Protein AF-A0A2R6MCL2-F1 (afdb_monomer_lite)

Foldseek 3Di:
DDDQFDADKFKWKAWKAFLQVLDTLGIKIWIWGAHNQRWIWTWTDHQQDIDTACPVHTFHFPDDDCWTKTKDWDQPPVQDDPNWIKIWIWTGNPQKIWIWIWTPDQAETIIIIIIGTPPPDDDNVNRSVVSNVVSPDDNPDYNAYPPNDRRDPPRDDPPPPPDPDD

Radius of gyration: 16.59 Å; chains: 1; bounding box: 39×58×38 Å

Secondary structure (DSSP, 8-state):
-PPPP--EEEEEEEEEEETTTTEEEEEEEEEEEE-TT--EEEEEEETTEEEEESSSS-B-EEEESSSEEEEEEE-STTT-BTTBPEEEEEEE-SSEEEEEEE-SSTTBPPEEEEEEBTTS---HHHHHHHHHHH----TT--SB-SSSS---GGGS----------

Structure (mmCIF, N/CA/C/O backbone):
data_AF-A0A2R6MCL2-F1
#
_entry.id   AF-A0A2R6MCL2-F1
#
loop_
_atom_site.group_PDB
_atom_site.id
_atom_site.type_symbol
_atom_site.label_atom_id
_atom_site.label_alt_id
_atom_site.label_comp_id
_atom_site.label_asym_id
_atom_site.label_entity_id
_atom_site.label_seq_id
_atom_site.pdbx_PDB_ins_code
_atom_site.Cartn_x
_atom_site.Cartn_y
_atom_site.Cartn_z
_atom_site.occupancy
_atom_site.B_iso_or_equiv
_atom_site.auth_seq_id
_atom_site.auth_comp_id
_atom_site.auth_asym_id
_atom_site.auth_atom_id
_atom_site.pdbx_PDB_model_num
ATOM 1 N N . MET A 1 1 ? 23.088 8.134 -5.166 1.00 45.44 1 MET A N 1
ATOM 2 C CA . MET A 1 1 ? 22.623 8.341 -6.553 1.00 45.44 1 MET A CA 1
ATOM 3 C C . MET A 1 1 ? 21.267 9.011 -6.439 1.00 45.44 1 MET A C 1
ATOM 5 O O . MET A 1 1 ? 20.413 8.405 -5.809 1.00 45.44 1 MET A O 1
ATOM 9 N N . SER A 1 2 ? 21.087 10.241 -6.928 1.00 44.59 2 SER A N 1
ATOM 10 C CA . SER A 1 2 ? 19.755 10.863 -6.948 1.00 44.59 2 SER A CA 1
ATOM 11 C C . SER A 1 2 ? 18.868 10.098 -7.918 1.00 44.59 2 SER A C 1
ATOM 13 O O . SER A 1 2 ? 19.253 9.867 -9.066 1.00 44.59 2 SER A O 1
ATOM 15 N N . ARG A 1 3 ? 17.708 9.668 -7.434 1.00 53.22 3 ARG A N 1
ATOM 16 C CA . ARG A 1 3 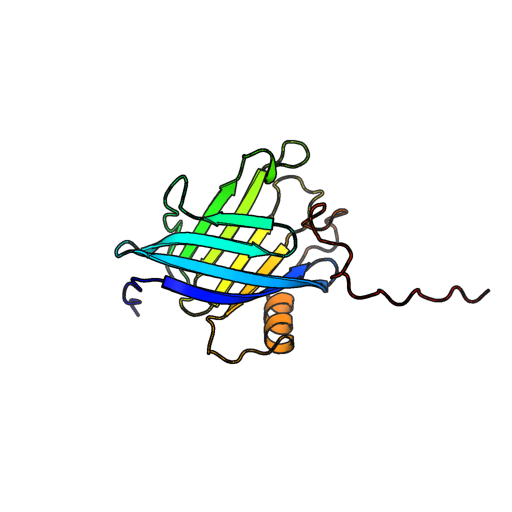? 16.634 9.144 -8.269 1.00 53.22 3 ARG A CA 1
ATOM 17 C C . ARG A 1 3 ? 16.025 10.342 -9.008 1.00 53.22 3 ARG A C 1
ATOM 1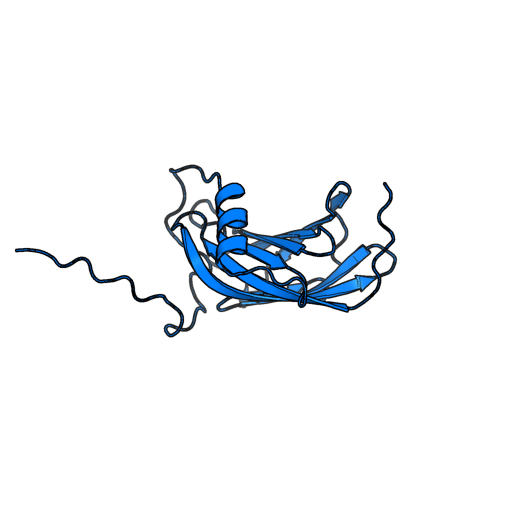9 O O . ARG A 1 3 ? 15.832 11.387 -8.403 1.00 53.22 3 ARG A O 1
ATOM 26 N N . ALA A 1 4 ? 15.826 10.233 -10.319 1.00 55.84 4 ALA A N 1
ATOM 27 C CA . ALA A 1 4 ? 15.070 11.246 -11.052 1.00 55.84 4 ALA A CA 1
ATOM 28 C C . ALA A 1 4 ? 13.599 11.154 -10.620 1.00 55.84 4 ALA A C 1
ATOM 30 O O . ALA A 1 4 ? 13.099 10.026 -10.524 1.00 55.84 4 ALA A O 1
ATOM 31 N N . ALA A 1 5 ? 12.953 12.298 -10.371 1.00 56.97 5 ALA A N 1
ATOM 32 C CA . ALA A 1 5 ? 11.516 12.382 -10.110 1.00 56.97 5 ALA A CA 1
ATOM 33 C C . ALA A 1 5 ? 10.770 11.585 -11.191 1.00 56.97 5 ALA A C 1
ATOM 35 O O . ALA A 1 5 ? 11.061 11.711 -12.389 1.00 56.97 5 ALA A O 1
ATOM 36 N N . ARG A 1 6 ? 9.904 10.660 -10.770 1.00 66.69 6 ARG A N 1
ATOM 37 C CA . ARG A 1 6 ? 9.161 9.789 -11.692 1.00 66.69 6 ARG A CA 1
ATOM 38 C C . ARG A 1 6 ? 7.743 10.305 -11.804 1.00 66.69 6 ARG A C 1
ATOM 40 O O . ARG A 1 6 ? 6.838 9.717 -11.236 1.00 66.69 6 ARG A O 1
ATOM 47 N N . GLU A 1 7 ? 7.572 11.356 -12.586 1.00 79.06 7 GLU A N 1
ATOM 48 C CA . GLU A 1 7 ? 6.242 11.851 -12.918 1.00 79.06 7 GLU A CA 1
ATOM 49 C C . GLU A 1 7 ? 5.447 10.815 -13.732 1.00 79.06 7 GLU A C 1
ATOM 51 O O . GLU A 1 7 ? 5.955 10.211 -14.689 1.00 79.06 7 GLU A O 1
ATOM 56 N N . GLY A 1 8 ? 4.175 10.637 -13.371 1.00 87.69 8 GLY A N 1
ATOM 57 C CA . GLY A 1 8 ? 3.177 9.925 -14.169 1.00 87.69 8 GLY A CA 1
ATOM 58 C C . GLY A 1 8 ? 2.549 8.698 -13.507 1.00 87.69 8 GLY A C 1
ATOM 59 O O . GLY A 1 8 ? 2.821 8.336 -12.365 1.00 87.69 8 GLY A O 1
ATOM 60 N N . THR A 1 9 ? 1.662 8.037 -14.256 1.00 91.31 9 THR A N 1
ATOM 61 C CA . THR A 1 9 ? 0.865 6.910 -13.755 1.00 91.31 9 THR A CA 1
ATOM 62 C C . THR A 1 9 ? 1.560 5.563 -13.964 1.00 91.31 9 THR A C 1
ATOM 64 O O . THR A 1 9 ? 1.845 5.157 -15.094 1.00 91.31 9 THR A O 1
ATOM 67 N N . THR A 1 10 ? 1.741 4.801 -12.885 1.00 91.56 10 THR A N 1
ATOM 68 C CA . THR A 1 10 ? 2.271 3.433 -12.901 1.00 91.56 10 THR A CA 1
ATOM 69 C C . THR A 1 10 ? 1.244 2.437 -12.365 1.00 91.56 10 THR A C 1
ATOM 71 O O . THR A 1 10 ? 0.627 2.632 -11.319 1.00 91.56 10 THR A O 1
ATOM 74 N N . LYS A 1 11 ? 1.072 1.317 -13.079 1.00 93.44 11 LYS A N 1
ATOM 75 C CA . LYS A 1 11 ? 0.200 0.212 -12.657 1.00 93.44 11 LYS A CA 1
ATOM 76 C C . LYS A 1 11 ? 1.029 -0.928 -12.082 1.00 93.44 11 LYS A C 1
ATOM 78 O O . LYS A 1 11 ? 1.966 -1.410 -12.722 1.00 93.44 11 LYS A O 1
ATOM 83 N N . PHE A 1 12 ? 0.616 -1.424 -10.927 1.00 93.25 12 PHE A N 1
ATOM 84 C CA . PHE A 1 12 ? 1.261 -2.505 -10.195 1.00 93.25 12 PHE A CA 1
ATOM 85 C C . PHE A 1 12 ? 0.303 -3.679 -10.000 1.00 93.25 12 PHE A C 1
ATOM 87 O O . PHE A 1 12 ? -0.919 -3.513 -9.966 1.00 93.25 12 PHE A O 1
ATOM 94 N N . SER A 1 13 ? 0.855 -4.885 -9.896 1.00 91.81 13 SER A N 1
ATOM 95 C CA . SER A 1 13 ? 0.079 -6.105 -9.665 1.00 91.81 13 SER A CA 1
ATOM 96 C C . SER A 1 13 ? 0.925 -7.118 -8.919 1.00 91.81 13 SER A C 1
ATOM 98 O O . SER A 1 13 ? 2.032 -7.424 -9.351 1.00 91.81 13 SER A O 1
ATOM 100 N N . GLY A 1 14 ? 0.390 -7.670 -7.841 1.00 89.44 14 GLY A N 1
ATOM 101 C CA . GLY A 1 14 ? 1.094 -8.628 -7.007 1.00 89.44 14 GLY A CA 1
ATOM 102 C C . GLY A 1 14 ? 0.153 -9.379 -6.080 1.00 89.44 14 GLY A C 1
ATOM 103 O O . GLY A 1 14 ? -0.986 -9.673 -6.449 1.00 89.44 14 GLY A O 1
ATOM 104 N N . LEU A 1 15 ? 0.637 -9.714 -4.888 1.00 85.00 15 LEU A N 1
ATOM 105 C CA . LEU A 1 15 ? -0.085 -10.550 -3.934 1.00 85.00 15 LEU A CA 1
ATOM 106 C C . LEU A 1 15 ? -0.167 -9.874 -2.572 1.00 85.00 15 LEU A C 1
ATOM 108 O O . LEU A 1 15 ? 0.800 -9.271 -2.108 1.00 85.00 15 LEU A O 1
ATOM 112 N N . ALA A 1 16 ? -1.324 -10.031 -1.935 1.00 84.81 16 ALA A N 1
ATOM 113 C CA . ALA A 1 16 ? -1.500 -9.776 -0.518 1.00 84.81 16 ALA A CA 1
ATOM 114 C C . ALA A 1 16 ? -1.151 -11.047 0.266 1.00 84.81 16 ALA A C 1
ATOM 116 O O . ALA A 1 16 ? -1.529 -12.163 -0.120 1.00 84.81 16 ALA A O 1
ATOM 117 N N . TYR A 1 17 ? -0.422 -10.878 1.359 1.00 79.00 17 TYR A N 1
ATOM 118 C CA . TYR A 1 17 ? 0.117 -11.962 2.158 1.00 79.00 17 TYR A CA 1
ATOM 119 C C . TYR A 1 17 ? 0.038 -11.626 3.633 1.00 79.00 17 TYR A C 1
ATOM 121 O O . TYR A 1 17 ? 0.465 -10.561 4.078 1.00 79.00 17 TYR A O 1
ATOM 129 N N . ASP A 1 18 ? -0.511 -12.567 4.381 1.00 75.50 18 ASP A N 1
ATOM 130 C CA . ASP A 1 18 ? -0.552 -12.509 5.825 1.00 75.50 18 ASP A CA 1
ATOM 131 C C . ASP A 1 18 ? 0.741 -13.144 6.368 1.00 75.50 18 ASP A C 1
ATOM 133 O O . ASP A 1 18 ? 0.917 -14.363 6.254 1.00 75.50 18 ASP A O 1
ATOM 137 N N . PRO A 1 19 ? 1.665 -12.343 6.931 1.00 68.19 19 PRO A N 1
ATOM 138 C CA . PRO A 1 19 ? 2.934 -12.836 7.444 1.00 68.19 19 PRO A CA 1
ATOM 139 C C . PRO A 1 19 ? 2.784 -13.707 8.691 1.00 68.19 19 PRO A C 1
ATOM 141 O O . PRO A 1 19 ? 3.730 -14.408 9.029 1.00 68.19 19 PRO A O 1
ATOM 144 N N . TYR A 1 20 ? 1.631 -13.682 9.366 1.00 68.88 20 TYR A N 1
ATOM 145 C CA . TYR A 1 20 ? 1.385 -14.498 10.549 1.00 68.88 20 TYR A CA 1
ATOM 146 C C . TYR A 1 20 ? 0.920 -15.905 10.174 1.00 68.88 20 TYR A C 1
ATOM 148 O O . TYR A 1 20 ? 1.483 -16.897 10.629 1.00 68.88 20 TYR A O 1
ATOM 156 N N . THR A 1 21 ? -0.097 -16.008 9.315 1.00 70.44 21 THR A N 1
ATOM 157 C CA . THR A 1 21 ? -0.578 -17.320 8.846 1.00 70.44 21 THR A CA 1
ATOM 158 C C . THR A 1 21 ? 0.279 -17.905 7.725 1.00 70.44 21 THR A C 1
ATOM 160 O O . THR A 1 21 ? 0.097 -19.061 7.348 1.00 70.44 21 THR A O 1
ATOM 163 N N . HIS A 1 22 ? 1.201 -17.113 7.175 1.00 70.06 22 HIS A N 1
ATOM 164 C CA . HIS A 1 22 ? 1.965 -17.416 5.970 1.00 70.06 22 HIS A CA 1
ATOM 165 C C . HIS A 1 22 ? 1.086 -17.749 4.752 1.00 70.06 22 HIS A C 1
ATOM 167 O O . HIS A 1 22 ? 1.513 -18.451 3.830 1.00 70.06 22 HIS A O 1
ATOM 173 N N . GLN A 1 23 ? -0.147 -17.232 4.724 1.00 73.62 23 GLN A N 1
ATOM 174 C CA . GLN A 1 23 ? -1.107 -17.475 3.653 1.00 73.62 23 GLN A CA 1
ATOM 175 C C . GLN A 1 23 ? -1.222 -16.269 2.724 1.00 73.62 23 GLN A C 1
ATOM 177 O O . GLN A 1 23 ? -1.282 -15.114 3.146 1.00 73.62 23 GLN A O 1
ATOM 182 N N . SER A 1 24 ? -1.305 -16.548 1.422 1.00 79.94 24 SER A N 1
ATOM 183 C CA . SER A 1 24 ? -1.708 -15.528 0.459 1.00 79.94 24 SER A CA 1
ATOM 184 C C . SER A 1 24 ? -3.205 -15.264 0.596 1.00 79.94 24 SER A C 1
ATOM 186 O O . SER A 1 24 ? -4.004 -16.197 0.568 1.00 79.94 24 SER A O 1
ATOM 188 N N . GLN A 1 25 ? -3.569 -13.989 0.711 1.00 79.56 25 GLN A N 1
ATOM 189 C CA . GLN A 1 25 ? -4.958 -13.532 0.797 1.00 79.56 25 GLN A CA 1
ATOM 190 C C . GLN A 1 25 ? -5.573 -13.269 -0.591 1.00 79.56 25 GLN A C 1
ATOM 192 O O . GLN A 1 25 ? -6.770 -13.010 -0.701 1.00 79.56 25 GLN A O 1
ATOM 197 N N . GLY A 1 26 ? -4.764 -13.325 -1.658 1.00 84.75 26 GLY A N 1
ATOM 198 C CA . GLY A 1 26 ? -5.192 -13.139 -3.045 1.00 84.75 26 GLY A CA 1
ATOM 199 C C . GLY A 1 26 ? -4.391 -12.080 -3.804 1.00 84.75 26 GLY A C 1
ATOM 200 O O . GLY A 1 26 ? -3.346 -11.606 -3.353 1.00 84.75 26 GLY A O 1
ATOM 201 N N . ILE A 1 27 ? -4.893 -11.723 -4.989 1.00 88.19 27 ILE A N 1
ATOM 202 C CA . ILE A 1 27 ? -4.280 -10.724 -5.871 1.00 88.19 27 ILE A CA 1
ATOM 203 C C . ILE A 1 27 ? -4.510 -9.323 -5.308 1.00 88.19 27 ILE A C 1
ATOM 205 O O . ILE A 1 27 ? -5.619 -8.975 -4.902 1.00 88.19 27 ILE A O 1
ATOM 209 N N . ALA A 1 28 ? -3.458 -8.515 -5.352 1.00 91.19 28 ALA A N 1
ATOM 210 C CA . ALA A 1 28 ? -3.504 -7.091 -5.080 1.00 91.19 28 ALA A CA 1
ATOM 211 C C . ALA A 1 28 ? -2.999 -6.305 -6.295 1.00 91.19 28 ALA A C 1
ATOM 213 O O . ALA A 1 28 ? -2.187 -6.790 -7.086 1.00 91.19 28 ALA A O 1
ATOM 214 N N . SER A 1 29 ? -3.472 -5.078 -6.453 1.00 94.38 29 SER A N 1
ATOM 215 C CA . SER A 1 29 ? -3.061 -4.183 -7.529 1.00 94.38 29 SER A CA 1
ATOM 216 C C . SER A 1 29 ? -3.085 -2.742 -7.063 1.00 94.38 29 SER A C 1
ATOM 218 O O . SER A 1 29 ? -3.901 -2.385 -6.220 1.00 94.38 29 SER A O 1
ATOM 220 N N . ALA A 1 30 ? -2.247 -1.906 -7.658 1.00 94.94 30 ALA A N 1
ATOM 221 C CA . ALA A 1 30 ? -2.302 -0.470 -7.441 1.00 94.94 30 ALA A CA 1
ATOM 222 C C . ALA A 1 30 ? -2.209 0.276 -8.770 1.00 94.94 30 ALA A C 1
ATOM 224 O O . ALA A 1 30 ? -1.551 -0.180 -9.707 1.00 94.94 30 ALA A O 1
ATOM 225 N N . GLU A 1 31 ? -2.872 1.418 -8.846 1.00 94.94 31 GLU A N 1
ATOM 226 C CA . GLU A 1 31 ? -2.670 2.421 -9.887 1.00 94.94 31 GLU A CA 1
ATOM 227 C C . GLU A 1 31 ? -2.266 3.698 -9.174 1.00 94.94 31 GLU A C 1
ATOM 229 O O . GLU A 1 31 ? -3.083 4.268 -8.454 1.00 94.94 31 GLU A O 1
ATOM 234 N N . ILE A 1 32 ? -0.988 4.050 -9.299 1.00 93.50 32 ILE A N 1
ATOM 235 C CA . ILE A 1 32 ? -0.355 5.144 -8.569 1.00 93.50 32 ILE A CA 1
ATOM 236 C C . ILE A 1 32 ? 0.067 6.217 -9.558 1.00 93.50 32 ILE A C 1
ATOM 238 O O . ILE A 1 32 ? 0.629 5.901 -10.605 1.00 93.50 32 ILE A O 1
ATOM 242 N N . GLU A 1 33 ? -0.195 7.461 -9.208 1.00 92.31 33 GLU A N 1
ATOM 243 C CA . GLU A 1 33 ? 0.309 8.657 -9.856 1.00 92.31 33 GLU A CA 1
ATOM 244 C C . GLU A 1 33 ? 1.273 9.352 -8.897 1.00 92.31 33 GLU A C 1
ATOM 246 O O . GLU A 1 33 ? 0.995 9.472 -7.700 1.00 92.31 33 GLU A O 1
ATOM 251 N N . THR A 1 34 ? 2.416 9.757 -9.436 1.00 90.88 34 THR A N 1
ATOM 252 C CA . THR A 1 34 ? 3.446 10.511 -8.724 1.00 90.88 34 THR A CA 1
ATOM 253 C C . THR A 1 34 ? 3.661 11.823 -9.468 1.00 90.88 34 THR A C 1
ATOM 255 O O . THR A 1 34 ? 3.749 11.805 -10.702 1.00 90.88 34 THR A O 1
ATOM 258 N N . ASP A 1 35 ? 3.674 12.940 -8.743 1.00 88.81 35 ASP A N 1
ATOM 259 C CA . ASP A 1 35 ? 3.917 14.274 -9.303 1.00 88.81 35 ASP A CA 1
ATOM 260 C C . ASP A 1 35 ? 5.414 14.647 -9.287 1.00 88.81 35 ASP A C 1
ATOM 262 O O . ASP A 1 35 ? 6.282 13.798 -9.062 1.00 88.81 35 ASP A O 1
ATOM 266 N N . ASP A 1 36 ? 5.727 15.902 -9.610 1.00 85.94 36 ASP A N 1
ATOM 267 C CA . ASP A 1 36 ? 7.088 16.448 -9.661 1.00 85.94 36 ASP A CA 1
ATOM 268 C C . ASP A 1 36 ? 7.711 16.678 -8.274 1.00 85.94 36 ASP A C 1
ATOM 270 O O . ASP A 1 36 ? 8.928 16.849 -8.162 1.00 85.94 36 ASP A O 1
ATOM 274 N N . GLU A 1 37 ? 6.895 16.620 -7.221 1.00 84.88 37 GLU A N 1
ATOM 275 C CA . GLU A 1 37 ? 7.280 16.735 -5.813 1.00 84.88 37 GLU A CA 1
ATOM 276 C C . GLU A 1 37 ? 7.348 15.362 -5.111 1.00 84.88 37 GLU A C 1
ATOM 278 O O . GLU A 1 37 ? 7.490 15.289 -3.892 1.00 84.88 37 GLU A O 1
ATOM 283 N N . ASP A 1 38 ? 7.268 14.264 -5.875 1.00 85.50 38 ASP A N 1
ATOM 284 C CA . ASP A 1 38 ? 7.196 12.885 -5.379 1.00 85.50 38 ASP A CA 1
ATOM 285 C C . ASP A 1 38 ? 5.983 12.615 -4.454 1.00 85.50 38 ASP A C 1
ATOM 287 O O . ASP A 1 38 ? 5.961 11.611 -3.727 1.00 85.50 38 ASP A O 1
ATOM 291 N N . ASN A 1 39 ? 4.926 13.437 -4.514 1.00 89.19 39 ASN A N 1
ATOM 292 C CA . ASN A 1 39 ? 3.679 13.158 -3.808 1.00 89.19 39 ASN A CA 1
ATOM 293 C C . ASN A 1 39 ? 2.960 11.981 -4.463 1.00 89.19 39 ASN A C 1
ATOM 295 O O . ASN A 1 39 ? 2.870 11.864 -5.689 1.00 89.19 39 ASN A O 1
ATOM 299 N N . LEU A 1 40 ? 2.394 11.107 -3.632 1.00 91.31 40 LEU A N 1
ATOM 300 C CA . LEU A 1 40 ? 1.739 9.890 -4.094 1.00 91.31 40 LEU A CA 1
ATOM 301 C C . LEU A 1 40 ? 0.214 10.017 -4.048 1.00 91.31 40 LEU A C 1
ATOM 303 O O . LEU A 1 40 ? -0.382 10.278 -2.999 1.00 91.31 40 LEU A O 1
ATOM 307 N N . SER A 1 41 ? -0.442 9.722 -5.171 1.00 93.81 41 SER A N 1
ATOM 308 C CA . SER A 1 41 ? -1.897 9.563 -5.243 1.00 93.81 41 SER A CA 1
ATOM 309 C C . SER A 1 41 ? -2.302 8.323 -6.039 1.00 93.81 41 SER A C 1
ATOM 311 O O . SER A 1 41 ? -1.498 7.724 -6.750 1.00 93.81 41 SER A O 1
ATOM 313 N N . GLY A 1 42 ? -3.545 7.865 -5.881 1.00 94.19 42 GLY A N 1
ATOM 314 C CA . GLY A 1 42 ? -4.069 6.748 -6.660 1.00 94.19 42 GLY A CA 1
ATOM 315 C C . GLY A 1 42 ? -4.993 5.817 -5.892 1.00 94.19 42 GLY A C 1
ATOM 316 O O . GLY A 1 42 ? -5.736 6.220 -4.996 1.00 94.19 42 GLY A O 1
ATOM 317 N N . ILE A 1 43 ? -5.000 4.545 -6.288 1.00 95.75 43 ILE A N 1
ATOM 318 C CA . ILE A 1 43 ? -5.887 3.524 -5.726 1.00 95.75 43 ILE A CA 1
ATOM 319 C C . ILE A 1 43 ? -5.096 2.246 -5.474 1.00 95.75 43 ILE A C 1
ATOM 321 O O . ILE A 1 43 ? -4.556 1.647 -6.404 1.00 95.75 43 ILE A O 1
ATOM 325 N N . LEU A 1 44 ? -5.119 1.783 -4.225 1.00 94.69 44 LEU A N 1
ATOM 326 C CA . LEU A 1 44 ? -4.679 0.452 -3.828 1.00 94.69 44 LEU A CA 1
ATOM 327 C C . LEU A 1 44 ? -5.892 -0.472 -3.715 1.00 94.69 44 LEU A C 1
ATOM 329 O O . LEU A 1 44 ? -6.829 -0.218 -2.962 1.00 94.69 44 LEU A O 1
ATOM 333 N N . GLN A 1 45 ? -5.869 -1.574 -4.449 1.00 94.38 45 GLN A N 1
ATOM 334 C CA . GLN A 1 45 ? -6.871 -2.623 -4.376 1.00 94.38 45 GLN A CA 1
ATOM 335 C C . GLN A 1 45 ? -6.239 -3.890 -3.813 1.00 94.38 45 GLN A C 1
ATOM 337 O O . GLN A 1 45 ? -5.304 -4.449 -4.382 1.00 94.38 45 GLN A O 1
ATOM 342 N N . ILE A 1 46 ? -6.788 -4.353 -2.701 1.00 90.12 46 ILE A N 1
ATOM 343 C CA . ILE A 1 46 ? -6.432 -5.616 -2.059 1.00 90.12 46 ILE A CA 1
ATOM 344 C C . ILE A 1 46 ? -7.704 -6.460 -1.916 1.00 90.12 46 ILE A C 1
ATOM 346 O O . ILE A 1 46 ? -8.810 -5.934 -2.083 1.00 90.12 46 ILE A O 1
ATOM 350 N N . PRO A 1 47 ? -7.597 -7.766 -1.630 1.00 83.75 47 PRO A N 1
ATOM 351 C CA . PRO A 1 47 ? -8.766 -8.613 -1.433 1.00 83.75 47 PRO A CA 1
ATOM 352 C C . PRO A 1 47 ? -9.735 -7.996 -0.418 1.00 83.75 47 PRO A C 1
ATOM 354 O O . PRO A 1 47 ? -9.396 -7.798 0.741 1.00 83.75 47 PRO A O 1
ATOM 357 N N . GLY A 1 48 ? -10.936 -7.648 -0.878 1.00 83.75 48 GLY A N 1
ATOM 358 C CA . GLY A 1 48 ? -11.995 -7.084 -0.046 1.00 83.75 48 GLY A CA 1
ATOM 359 C C . GLY A 1 48 ? -11.923 -5.593 0.281 1.00 83.75 48 GLY A C 1
ATOM 360 O O . GLY A 1 48 ? -12.846 -5.098 0.922 1.00 83.75 48 GLY A O 1
ATOM 361 N N . MET A 1 49 ? -10.900 -4.854 -0.168 1.00 88.19 49 MET A N 1
ATOM 362 C CA . MET A 1 49 ? -10.819 -3.404 0.057 1.00 88.19 49 MET A CA 1
ATOM 363 C C . MET A 1 49 ? -10.291 -2.645 -1.164 1.00 88.19 49 MET A C 1
ATOM 365 O O . MET A 1 49 ? -9.360 -3.072 -1.848 1.00 88.19 49 MET A O 1
ATOM 369 N N . LYS A 1 50 ? -10.875 -1.468 -1.402 1.00 92.38 50 LYS A N 1
ATOM 370 C CA . LYS A 1 50 ? -10.395 -0.471 -2.361 1.00 92.38 50 LYS A CA 1
ATOM 371 C C . LYS A 1 50 ? -10.062 0.800 -1.590 1.00 92.38 50 LYS A C 1
ATOM 373 O O . LYS A 1 50 ? -10.957 1.433 -1.038 1.00 92.38 50 LYS A O 1
ATOM 378 N N . ILE A 1 51 ? -8.784 1.140 -1.536 1.00 93.25 51 ILE A N 1
ATOM 379 C CA . ILE A 1 51 ? -8.227 2.182 -0.681 1.00 93.25 51 ILE A CA 1
ATOM 380 C C . ILE A 1 51 ? -7.770 3.342 -1.577 1.00 93.25 51 ILE A C 1
ATOM 382 O O . ILE A 1 51 ? -6.826 3.163 -2.350 1.00 93.25 51 ILE A O 1
ATOM 386 N N . PRO A 1 52 ? -8.425 4.514 -1.519 1.00 94.38 52 PRO A N 1
ATOM 387 C CA . PRO A 1 52 ? -7.931 5.707 -2.191 1.00 94.38 52 PRO A CA 1
ATOM 388 C C . PRO A 1 52 ? -6.696 6.244 -1.456 1.00 94.38 52 PRO A C 1
ATOM 390 O O . PRO A 1 52 ? -6.706 6.390 -0.234 1.00 94.38 52 PRO A O 1
ATOM 393 N N . LEU A 1 53 ? -5.637 6.550 -2.195 1.00 94.19 53 LEU A N 1
ATOM 394 C CA . LEU A 1 53 ? -4.388 7.130 -1.702 1.00 94.19 53 LEU A CA 1
ATOM 395 C C . LEU A 1 53 ? -4.265 8.549 -2.257 1.00 94.19 53 LEU A C 1
ATOM 397 O O . LEU A 1 53 ? -4.613 8.775 -3.414 1.00 94.19 53 LEU A O 1
ATOM 401 N N . GLY A 1 54 ? -3.827 9.510 -1.446 1.00 88.81 54 GLY A N 1
ATOM 402 C CA . GLY A 1 54 ? -3.580 10.879 -1.917 1.00 88.81 54 GLY A CA 1
ATOM 403 C C . GLY A 1 54 ? -4.808 11.685 -2.378 1.00 88.81 54 GLY A C 1
ATOM 404 O O . GLY A 1 54 ? -4.639 12.796 -2.856 1.00 88.81 54 GLY A O 1
ATOM 405 N N . GLN A 1 55 ? -6.034 11.138 -2.309 1.00 81.44 55 GLN A N 1
ATOM 406 C CA . GLN A 1 55 ? -7.241 11.812 -2.826 1.00 81.44 55 GLN A CA 1
ATOM 407 C C . GLN A 1 55 ? -7.822 12.855 -1.868 1.00 81.44 55 GLN A C 1
ATOM 409 O O . GLN A 1 55 ? -8.359 13.861 -2.321 1.00 81.44 55 GLN A O 1
ATOM 414 N N . ASP A 1 56 ? -7.758 12.586 -0.563 1.00 78.31 56 ASP A N 1
ATOM 415 C CA . ASP A 1 56 ? -8.278 13.491 0.469 1.00 78.31 56 ASP A CA 1
ATOM 416 C C . ASP A 1 56 ? -7.206 14.516 0.879 1.00 78.31 56 ASP A C 1
ATOM 418 O O . ASP A 1 56 ? -7.499 15.690 1.086 1.00 78.31 56 ASP A O 1
ATOM 422 N N . GLU A 1 57 ? -5.959 14.052 0.958 1.00 78.12 57 GLU A N 1
ATOM 423 C CA . GLU A 1 57 ? -4.754 14.812 1.278 1.00 78.12 57 GLU A CA 1
ATOM 424 C C . GLU A 1 57 ? -3.585 14.150 0.529 1.00 78.12 57 GLU A C 1
ATOM 426 O O . GLU A 1 57 ? -3.522 12.910 0.540 1.00 78.12 57 GLU A O 1
ATOM 431 N N . PRO A 1 58 ? -2.706 14.916 -0.149 1.00 76.94 58 PRO A N 1
ATOM 432 C CA . PRO A 1 58 ? -1.517 14.375 -0.804 1.00 76.94 58 PRO A CA 1
ATOM 433 C C . PRO A 1 58 ? -0.664 13.568 0.176 1.00 76.94 58 PRO A C 1
ATOM 435 O O . PRO A 1 58 ? -0.499 13.957 1.331 1.00 76.94 58 PRO A O 1
ATOM 438 N N . LEU A 1 59 ? -0.132 12.427 -0.268 1.00 91.44 59 LEU A N 1
ATOM 439 C CA . LEU A 1 59 ? 0.811 11.668 0.551 1.00 91.44 59 LEU A CA 1
ATOM 440 C C . LEU A 1 59 ? 2.212 12.208 0.326 1.00 91.44 59 LEU A C 1
ATOM 442 O O . LEU A 1 59 ? 2.843 11.888 -0.681 1.00 91.44 59 LEU A O 1
ATOM 446 N N . GLU A 1 60 ? 2.667 12.997 1.290 1.00 88.88 60 GLU A N 1
ATOM 447 C CA . GLU A 1 60 ? 4.031 13.503 1.342 1.00 88.88 60 GLU A CA 1
ATOM 448 C C . GLU A 1 60 ? 5.004 12.398 1.802 1.00 88.88 60 GLU A C 1
ATOM 450 O O . GLU A 1 60 ? 4.646 11.545 2.632 1.00 88.88 60 GLU A O 1
ATOM 455 N N . PRO A 1 61 ? 6.240 12.388 1.282 1.00 90.44 61 PRO A N 1
ATOM 456 C CA . PRO A 1 61 ? 7.264 11.450 1.714 1.00 90.44 61 PRO A CA 1
ATOM 457 C C . PRO A 1 61 ? 7.697 11.729 3.161 1.00 90.44 61 PRO A C 1
ATOM 459 O O . PRO A 1 61 ? 8.042 12.851 3.526 1.00 90.44 61 PRO A O 1
ATOM 462 N N . ILE A 1 62 ? 7.733 10.689 3.998 1.00 93.06 62 ILE A N 1
ATOM 463 C CA . ILE A 1 62 ? 8.226 10.782 5.387 1.00 93.06 62 ILE A CA 1
ATOM 464 C C . ILE A 1 62 ? 9.696 10.371 5.519 1.00 93.06 62 ILE A C 1
ATOM 466 O O . ILE A 1 62 ? 10.360 10.723 6.496 1.00 93.06 62 ILE A O 1
ATOM 470 N N . GLN A 1 63 ? 10.216 9.632 4.538 1.00 88.06 63 GLN A N 1
ATOM 471 C CA . GLN A 1 63 ? 11.618 9.241 4.464 1.00 88.06 63 GLN A CA 1
ATOM 472 C C . GLN A 1 63 ? 12.046 9.062 3.009 1.00 88.06 63 GLN A C 1
ATOM 474 O O . GLN A 1 63 ? 11.366 8.399 2.228 1.00 88.06 63 GLN A O 1
ATOM 479 N N . GLU A 1 64 ? 13.235 9.561 2.679 1.00 85.38 64 GLU A N 1
ATOM 480 C CA . GLU A 1 64 ? 13.862 9.378 1.373 1.00 85.38 64 GLU A CA 1
ATOM 481 C C . GLU A 1 64 ? 15.223 8.687 1.514 1.00 85.38 64 GLU A C 1
ATOM 483 O O . GLU A 1 64 ? 16.052 9.037 2.359 1.00 85.38 64 GLU A O 1
ATOM 488 N N . GLY A 1 65 ? 15.476 7.681 0.678 1.00 85.50 65 GLY A N 1
ATOM 489 C CA . GLY A 1 65 ? 16.737 6.945 0.675 1.00 85.50 65 GLY A CA 1
ATOM 490 C C . GLY A 1 65 ? 16.806 5.916 -0.446 1.00 85.50 65 GLY A C 1
ATOM 491 O O . GLY A 1 65 ? 16.717 6.246 -1.626 1.00 85.50 65 GLY A O 1
ATOM 492 N N . GLN A 1 66 ? 16.989 4.642 -0.088 1.00 85.06 66 GLN A N 1
ATOM 493 C CA . GLN A 1 66 ? 16.916 3.543 -1.062 1.00 85.06 66 GLN A CA 1
ATOM 494 C C . GLN A 1 66 ? 15.491 3.360 -1.627 1.00 85.06 66 GLN A C 1
ATOM 496 O O . GLN A 1 66 ? 15.325 2.859 -2.740 1.00 85.06 66 GLN A O 1
ATOM 501 N N . TYR A 1 67 ? 14.487 3.774 -0.861 1.00 87.06 67 TYR A N 1
ATOM 502 C CA . TYR A 1 67 ? 13.072 3.844 -1.206 1.00 87.06 67 TYR A CA 1
ATOM 503 C C . TYR A 1 67 ? 12.507 5.165 -0.677 1.00 87.06 67 TYR A C 1
ATOM 505 O O . TYR A 1 67 ? 13.159 5.830 0.135 1.00 87.06 67 TYR A O 1
ATOM 513 N N . VAL A 1 68 ? 11.320 5.528 -1.152 1.00 90.44 68 VAL A N 1
ATOM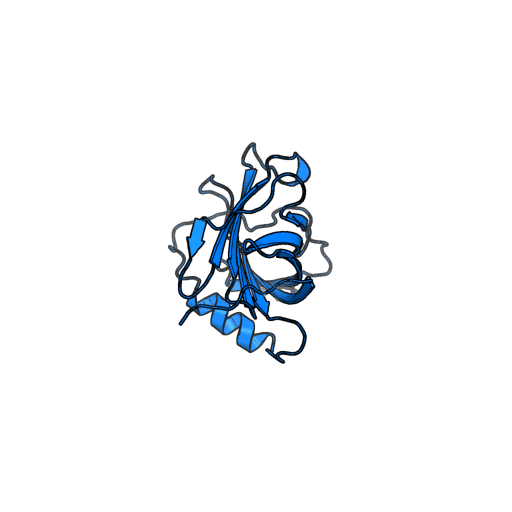 514 C CA . VAL A 1 68 ? 10.523 6.617 -0.581 1.00 90.44 68 VAL A CA 1
ATOM 515 C C . VAL A 1 68 ? 9.447 5.993 0.298 1.00 90.44 68 VAL A C 1
ATOM 517 O O . VAL A 1 68 ? 8.747 5.084 -0.152 1.00 90.44 68 VAL A O 1
ATOM 520 N N . GLU A 1 69 ? 9.369 6.410 1.556 1.00 94.00 69 GLU A N 1
ATOM 521 C CA . GLU A 1 69 ? 8.357 5.936 2.500 1.00 94.00 69 GLU A CA 1
ATOM 522 C C . GLU A 1 69 ? 7.224 6.954 2.614 1.00 94.00 69 GLU A C 1
ATOM 524 O O . GLU A 1 69 ? 7.474 8.148 2.774 1.00 94.00 69 GLU A O 1
ATOM 529 N N . TYR A 1 70 ? 5.988 6.465 2.584 1.00 94.69 70 TYR A N 1
ATOM 530 C CA . TYR A 1 70 ? 4.773 7.239 2.812 1.00 94.69 70 TYR A CA 1
ATOM 531 C C . TYR A 1 70 ? 3.963 6.584 3.929 1.00 94.69 70 TYR A C 1
ATOM 533 O O . TYR A 1 70 ? 3.839 5.357 3.972 1.00 94.69 70 TYR A O 1
ATOM 541 N N . GLU A 1 71 ? 3.345 7.387 4.793 1.00 94.25 71 GLU A N 1
ATOM 542 C CA . GLU A 1 71 ? 2.411 6.909 5.815 1.00 94.25 71 GLU A CA 1
ATOM 543 C C . GLU A 1 71 ? 1.064 7.618 5.674 1.00 94.25 71 GLU A C 1
ATOM 545 O O . GLU A 1 71 ? 0.992 8.831 5.507 1.00 94.25 71 GLU A O 1
ATOM 550 N N . THR A 1 72 ? -0.029 6.863 5.784 1.00 93.44 72 THR A N 1
ATOM 551 C CA . THR A 1 72 ? -1.373 7.439 5.857 1.00 93.44 72 THR A CA 1
ATOM 552 C C . THR A 1 72 ? -2.287 6.644 6.775 1.00 93.44 72 THR A C 1
ATOM 554 O O . THR A 1 72 ? -2.052 5.467 7.071 1.00 93.44 72 THR A O 1
ATOM 557 N N . LYS A 1 73 ? -3.355 7.297 7.231 1.00 92.69 73 LYS A N 1
ATOM 558 C CA . LYS A 1 73 ? -4.408 6.699 8.048 1.00 92.69 73 LYS A CA 1
ATOM 559 C C . LYS A 1 73 ? -5.758 6.942 7.400 1.00 92.69 73 LYS A C 1
ATOM 561 O O . LYS A 1 73 ? -6.016 8.008 6.849 1.00 92.69 73 LYS A O 1
ATOM 566 N N . LYS A 1 74 ? -6.622 5.933 7.455 1.00 91.25 74 LYS A N 1
ATOM 567 C CA . LYS A 1 74 ? -7.992 6.004 6.954 1.00 91.25 74 LYS A CA 1
ATOM 568 C C . LYS A 1 74 ? -8.968 5.772 8.099 1.00 91.25 74 LYS A C 1
ATOM 570 O O . LYS A 1 74 ? -9.148 4.641 8.546 1.00 91.25 74 LYS A O 1
ATOM 575 N N . ASP A 1 75 ? -9.608 6.862 8.516 1.00 90.44 75 ASP A N 1
ATOM 576 C CA . ASP A 1 75 ? -10.555 6.894 9.639 1.00 90.44 75 ASP A CA 1
ATOM 577 C C . ASP A 1 75 ? -12.023 6.751 9.200 1.00 90.44 75 ASP A C 1
ATOM 579 O O . ASP A 1 75 ? -12.924 6.614 10.033 1.00 90.44 75 ASP A O 1
ATOM 583 N N . ALA A 1 76 ? -12.293 6.781 7.888 1.00 87.62 76 ALA A N 1
ATOM 584 C CA . ALA A 1 76 ? -13.651 6.652 7.368 1.00 87.62 76 ALA A CA 1
ATOM 585 C C . ALA A 1 76 ? -14.288 5.314 7.803 1.00 87.62 76 ALA A C 1
ATOM 587 O O . ALA A 1 76 ? -13.579 4.307 7.883 1.00 87.62 76 ALA A O 1
ATOM 588 N N . PRO A 1 77 ? -15.615 5.250 8.039 1.00 87.31 77 PRO A N 1
ATOM 589 C CA . PRO A 1 77 ? -16.264 4.077 8.632 1.00 87.31 77 PRO A CA 1
ATOM 590 C C . PRO A 1 77 ? -15.964 2.739 7.942 1.00 87.31 77 PRO A C 1
ATOM 592 O O . PRO A 1 77 ? -15.868 1.718 8.610 1.00 87.31 77 PRO A O 1
ATOM 595 N N . GLN A 1 78 ? -15.774 2.731 6.621 1.00 85.56 78 GLN A N 1
ATOM 596 C CA . GLN A 1 78 ? -15.438 1.529 5.851 1.00 85.56 78 GLN A CA 1
ATOM 597 C C . GLN A 1 78 ? -13.997 1.029 6.045 1.00 85.56 78 GLN A C 1
ATOM 599 O O . GLN A 1 78 ? -13.695 -0.114 5.712 1.00 85.56 78 GLN A O 1
ATOM 604 N N . PHE A 1 79 ? -13.104 1.878 6.552 1.00 88.44 79 PHE A N 1
ATOM 605 C CA . PHE A 1 79 ? -11.714 1.544 6.862 1.00 88.44 79 PHE A CA 1
ATOM 606 C C . PHE A 1 79 ? -11.475 1.405 8.365 1.00 88.44 79 PHE A C 1
ATOM 608 O O . PHE A 1 79 ? -10.393 0.986 8.762 1.00 88.44 79 PHE A O 1
ATOM 615 N N . THR A 1 80 ? -12.482 1.656 9.199 1.00 87.12 80 THR A N 1
ATOM 616 C CA . THR A 1 80 ? -12.400 1.591 10.662 1.00 87.12 80 THR A CA 1
ATOM 617 C C . THR A 1 80 ? -13.040 0.307 11.186 1.00 87.12 80 THR A C 1
ATOM 619 O O . THR A 1 80 ? -14.089 -0.123 10.709 1.00 87.12 80 THR A O 1
ATOM 622 N N . LYS A 1 81 ? -12.414 -0.324 12.183 1.00 82.62 81 LYS A N 1
ATOM 623 C CA . LYS A 1 81 ? -12.921 -1.539 12.837 1.00 82.62 81 LYS A CA 1
ATOM 624 C C . LYS A 1 81 ? -12.676 -1.440 14.331 1.00 82.62 81 LYS A C 1
ATOM 626 O O . LYS A 1 81 ? -11.570 -1.112 14.731 1.00 82.62 81 LYS A O 1
ATOM 631 N N . ASP A 1 82 ? -13.704 -1.688 15.140 1.00 85.31 82 ASP A N 1
ATOM 632 C CA . ASP A 1 82 ? -13.643 -1.566 16.605 1.00 85.31 82 ASP A CA 1
ATOM 633 C C . ASP A 1 82 ? -13.118 -0.193 17.087 1.00 85.31 82 ASP A C 1
ATOM 635 O O . ASP A 1 82 ? -12.492 -0.083 18.134 1.00 85.31 82 ASP A O 1
ATOM 639 N N . GLY A 1 83 ? -13.377 0.869 16.313 1.00 83.81 83 GLY A N 1
ATOM 640 C CA . GLY A 1 83 ? -12.888 2.228 16.589 1.00 83.81 83 GLY A CA 1
ATOM 641 C C . GLY A 1 83 ? -11.438 2.492 16.168 1.00 83.81 83 GLY A C 1
ATOM 642 O O . GLY A 1 83 ? -10.979 3.622 16.280 1.00 83.81 83 GLY A O 1
ATOM 643 N N . GLU A 1 84 ? -10.740 1.488 15.639 1.00 85.25 84 GLU A N 1
ATOM 644 C CA . GLU A 1 84 ? -9.350 1.588 15.199 1.00 85.25 84 GLU A CA 1
ATOM 645 C C . GLU A 1 84 ? -9.275 1.865 13.693 1.00 85.25 84 GLU A C 1
ATOM 647 O O . GLU A 1 84 ? -9.863 1.102 12.914 1.00 85.25 84 GLU A O 1
ATOM 652 N N . PRO A 1 85 ? -8.554 2.903 13.242 1.00 90.81 85 PRO A N 1
ATOM 653 C CA . PRO A 1 85 ? -8.421 3.211 11.824 1.00 90.81 85 PRO A CA 1
ATOM 654 C C . PRO A 1 85 ? -7.411 2.304 11.124 1.00 90.81 85 PRO A C 1
ATOM 656 O O . PRO A 1 85 ? -6.563 1.665 11.753 1.00 90.81 85 PRO A O 1
ATOM 659 N N . LEU A 1 86 ? -7.490 2.254 9.795 1.00 90.19 86 LEU A N 1
ATOM 660 C CA . LEU A 1 86 ? -6.510 1.542 8.980 1.00 90.19 86 LEU A CA 1
ATOM 661 C C . LEU A 1 86 ? -5.271 2.421 8.797 1.00 90.19 86 LEU A C 1
ATOM 663 O O . LEU A 1 86 ? -5.361 3.496 8.206 1.00 90.19 86 LEU A O 1
ATOM 667 N N . LYS A 1 87 ? -4.117 1.955 9.272 1.00 91.69 87 LYS A N 1
ATOM 668 C CA . LYS A 1 87 ? -2.809 2.555 8.992 1.00 91.69 87 LYS A CA 1
ATOM 669 C C . LYS A 1 87 ? -2.175 1.848 7.797 1.00 91.69 87 LYS A C 1
ATOM 671 O O . LYS A 1 87 ? -2.238 0.623 7.695 1.00 91.69 87 LYS A O 1
ATOM 676 N N . ILE A 1 88 ? -1.581 2.629 6.902 1.00 92.88 88 ILE A N 1
ATOM 677 C CA . ILE A 1 88 ? -0.958 2.161 5.665 1.00 92.88 88 ILE A CA 1
ATOM 678 C C . ILE A 1 88 ? 0.439 2.776 5.586 1.00 92.88 88 ILE A C 1
ATOM 680 O O . ILE A 1 88 ? 0.571 3.996 5.682 1.00 92.88 88 ILE A O 1
ATOM 684 N N . ILE A 1 89 ? 1.456 1.938 5.399 1.00 94.06 89 ILE A N 1
ATOM 685 C CA . ILE A 1 89 ? 2.835 2.348 5.119 1.00 94.06 89 ILE A CA 1
ATOM 686 C C . ILE A 1 89 ? 3.188 1.849 3.721 1.00 94.06 89 ILE A C 1
ATOM 688 O O . ILE A 1 89 ? 2.977 0.675 3.415 1.00 94.06 89 ILE A O 1
ATOM 692 N N . ILE A 1 90 ? 3.705 2.729 2.867 1.00 94.50 90 ILE A 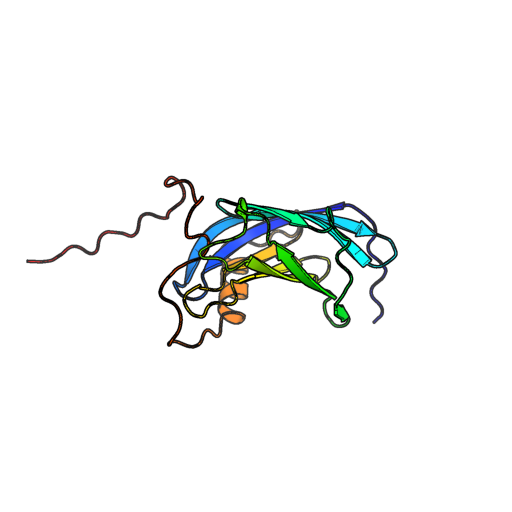N 1
ATOM 693 C CA . ILE A 1 90 ? 4.078 2.421 1.483 1.00 94.50 90 ILE A CA 1
ATOM 694 C C . ILE A 1 90 ? 5.562 2.707 1.315 1.00 94.50 90 ILE A C 1
ATOM 696 O O . ILE A 1 90 ? 5.989 3.841 1.474 1.00 94.50 90 ILE A O 1
ATOM 700 N N . ASN A 1 91 ? 6.324 1.691 0.926 1.00 93.69 91 ASN A N 1
ATOM 701 C CA . ASN A 1 91 ? 7.723 1.812 0.541 1.00 93.69 91 ASN A CA 1
ATOM 702 C C . ASN A 1 91 ? 7.842 1.687 -0.975 1.00 93.69 91 ASN A C 1
ATOM 704 O O . ASN A 1 91 ? 7.679 0.593 -1.529 1.00 93.69 91 ASN A O 1
ATOM 708 N N . ASP A 1 92 ? 8.125 2.802 -1.641 1.00 91.31 92 ASP A N 1
ATOM 709 C CA . ASP A 1 92 ? 8.275 2.877 -3.087 1.00 91.31 92 ASP A CA 1
ATOM 710 C C . ASP A 1 92 ? 9.741 2.778 -3.533 1.00 91.31 92 ASP A C 1
ATOM 712 O O . ASP A 1 92 ? 10.545 3.705 -3.403 1.00 91.31 92 ASP A O 1
ATOM 716 N N . PHE A 1 93 ? 10.074 1.658 -4.173 1.00 88.56 93 PHE A N 1
ATOM 717 C CA . PHE A 1 93 ? 11.370 1.417 -4.820 1.00 88.56 93 PHE A CA 1
ATOM 718 C C . PHE A 1 93 ? 11.371 1.848 -6.302 1.00 88.56 93 PHE A C 1
ATOM 720 O O . PHE A 1 93 ? 12.307 1.582 -7.058 1.00 88.56 93 PHE A O 1
ATOM 727 N N . GLY A 1 94 ? 10.287 2.476 -6.757 1.00 84.56 94 GLY A N 1
ATOM 728 C CA . GLY A 1 94 ? 10.038 3.011 -8.092 1.00 84.56 94 GLY A CA 1
ATOM 729 C C . GLY A 1 94 ? 9.586 1.986 -9.110 1.00 84.56 94 GLY A C 1
ATOM 730 O O . GLY A 1 94 ? 9.025 2.321 -10.150 1.00 84.56 94 GLY A O 1
ATOM 731 N N . PHE A 1 95 ? 9.879 0.719 -8.885 1.00 84.94 95 PHE A N 1
ATOM 732 C CA . PHE A 1 95 ? 9.431 -0.371 -9.745 1.00 84.94 95 PHE A CA 1
ATOM 733 C C . PHE A 1 95 ? 8.688 -1.456 -8.984 1.00 84.94 95 PHE A C 1
ATOM 735 O O . PHE A 1 95 ? 8.279 -2.461 -9.570 1.00 84.94 95 PHE A O 1
ATOM 742 N N . GLU A 1 96 ? 8.579 -1.272 -7.681 1.00 88.88 96 GLU A N 1
ATOM 743 C CA . GLU A 1 96 ? 7.971 -2.183 -6.746 1.00 88.88 96 GLU A CA 1
ATOM 744 C C . GLU A 1 96 ? 7.519 -1.364 -5.549 1.00 88.88 96 GLU A C 1
ATOM 746 O O . GLU A 1 96 ? 8.272 -0.521 -5.057 1.00 88.88 96 GLU A O 1
ATOM 751 N N . LEU A 1 97 ? 6.292 -1.623 -5.114 1.00 90.94 97 LEU A N 1
ATOM 752 C CA . LEU A 1 97 ? 5.756 -1.102 -3.870 1.00 90.94 97 LEU A CA 1
ATOM 753 C C . LEU A 1 97 ? 5.720 -2.238 -2.859 1.00 90.94 97 LEU A C 1
ATOM 755 O O . LEU A 1 97 ? 5.246 -3.338 -3.167 1.00 90.94 97 LEU A O 1
ATOM 759 N N . PHE A 1 98 ? 6.163 -1.947 -1.646 1.00 91.50 98 PHE A N 1
ATOM 760 C CA . PHE A 1 98 ? 5.828 -2.747 -0.479 1.00 91.50 98 PHE A CA 1
ATOM 761 C C . PHE A 1 98 ? 4.835 -1.959 0.354 1.00 91.50 98 PHE A C 1
ATOM 763 O O . PHE A 1 98 ? 5.119 -0.830 0.738 1.00 91.50 98 PHE A O 1
ATOM 770 N N . VAL A 1 99 ? 3.672 -2.546 0.607 1.00 92.00 99 VAL A N 1
ATOM 771 C CA . VAL A 1 99 ? 2.630 -1.925 1.418 1.00 92.00 99 VAL A CA 1
ATOM 772 C C . VAL A 1 99 ? 2.421 -2.764 2.665 1.00 92.00 99 VAL A C 1
ATOM 774 O O . VAL A 1 99 ? 2.117 -3.950 2.554 1.00 92.00 99 VAL A O 1
ATOM 777 N N . ASP A 1 100 ? 2.568 -2.146 3.829 1.00 91.38 100 ASP A N 1
ATOM 778 C CA . ASP A 1 100 ? 2.134 -2.704 5.107 1.00 91.38 100 ASP A CA 1
ATOM 779 C C . ASP A 1 100 ? 0.808 -2.053 5.491 1.00 91.38 100 ASP A C 1
ATOM 781 O O . ASP A 1 100 ? 0.678 -0.826 5.510 1.00 91.38 100 ASP A O 1
ATOM 785 N N . LEU A 1 101 ? -0.193 -2.878 5.771 1.00 90.44 101 LEU A N 1
ATOM 786 C CA . LEU A 1 101 ? -1.452 -2.430 6.340 1.00 90.44 101 LEU A CA 1
ATOM 787 C C . LEU A 1 101 ? -1.546 -2.955 7.765 1.00 90.44 101 LEU A C 1
ATOM 789 O O . LEU A 1 101 ? -1.343 -4.146 7.999 1.00 90.44 101 LEU A O 1
ATOM 793 N N . THR A 1 102 ? -1.940 -2.099 8.705 1.00 88.94 102 THR A N 1
ATOM 794 C CA . THR A 1 102 ? -2.129 -2.482 10.110 1.00 88.94 102 THR A CA 1
ATOM 795 C C . THR A 1 102 ? -3.248 -1.685 10.783 1.00 88.94 102 THR A C 1
ATOM 797 O O . THR A 1 102 ? -3.741 -0.689 10.246 1.00 88.94 102 THR A O 1
ATOM 800 N N . ARG A 1 103 ? -3.655 -2.114 11.981 1.00 84.19 103 ARG A N 1
ATOM 801 C CA . ARG A 1 103 ? -4.490 -1.337 12.909 1.00 84.19 103 ARG A CA 1
ATOM 802 C C . ARG A 1 103 ? -3.732 -1.193 14.234 1.00 84.19 103 ARG A C 1
ATOM 804 O O . ARG A 1 103 ? -3.085 -2.154 14.642 1.00 84.19 103 ARG A O 1
ATOM 811 N N . PRO A 1 104 ? -3.794 -0.040 14.925 1.00 72.38 104 PRO A N 1
ATOM 812 C CA . PRO A 1 104 ? -3.005 0.192 16.141 1.00 72.38 104 PRO A CA 1
ATOM 813 C C . PRO A 1 104 ? -3.257 -0.809 17.283 1.00 72.38 104 PRO A C 1
ATOM 815 O O . PRO A 1 104 ? -2.360 -1.058 18.094 1.00 72.38 104 PRO A O 1
ATOM 818 N N . ALA A 1 105 ? -4.450 -1.406 17.358 1.00 68.69 105 ALA A N 1
ATOM 819 C CA . ALA A 1 105 ? -4.753 -2.416 18.364 1.00 68.69 105 ALA A CA 1
ATOM 820 C C . ALA A 1 105 ? -3.977 -3.728 18.137 1.00 68.69 105 ALA A C 1
ATOM 822 O O . ALA A 1 105 ? -3.998 -4.326 17.064 1.00 68.69 105 ALA A O 1
ATOM 823 N N . TYR A 1 106 ? -3.361 -4.232 19.213 1.00 62.53 106 TYR A N 1
ATOM 824 C CA . TYR A 1 106 ? -2.489 -5.419 19.229 1.00 62.53 106 TYR A CA 1
ATOM 825 C C . TYR A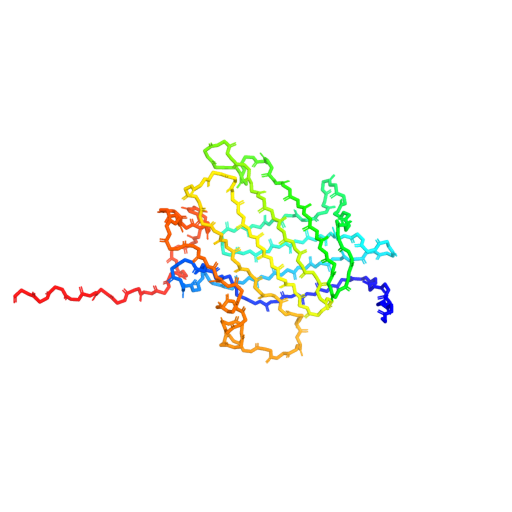 1 106 ? -3.145 -6.730 18.755 1.00 62.53 106 TYR A C 1
ATOM 827 O O . TYR A 1 106 ? -2.454 -7.738 18.592 1.00 62.53 106 TYR A O 1
ATOM 835 N N . GLU A 1 107 ? -4.470 -6.749 18.617 1.00 68.56 107 GLU A N 1
ATOM 836 C CA . GLU A 1 107 ? -5.252 -7.919 18.222 1.00 68.56 107 GLU A CA 1
ATOM 837 C C . GLU A 1 107 ? -5.331 -8.132 16.705 1.00 68.56 107 GLU A C 1
ATOM 839 O O . GLU A 1 107 ? -5.748 -9.215 16.286 1.00 68.56 107 GLU A O 1
ATOM 844 N N . TYR A 1 108 ? -4.921 -7.140 15.906 1.00 67.69 108 TYR A N 1
ATOM 845 C CA . TYR A 1 108 ? -4.942 -7.181 14.446 1.00 67.69 108 TYR A CA 1
ATOM 846 C C . TYR A 1 108 ? -3.564 -7.497 13.865 1.00 67.69 108 TYR A C 1
ATOM 848 O O . TYR A 1 108 ? -2.542 -6.973 14.307 1.00 67.69 108 TYR A O 1
ATOM 856 N N . GLY A 1 109 ? -3.548 -8.381 12.868 1.00 72.38 109 GLY A N 1
ATOM 857 C CA . GLY A 1 109 ? -2.357 -8.706 12.090 1.00 72.38 109 GLY A CA 1
ATOM 858 C C . GLY A 1 109 ? -1.995 -7.645 11.076 1.00 72.38 109 GLY A C 1
ATOM 859 O O . GLY A 1 109 ? -2.845 -6.891 10.610 1.00 72.38 109 GLY A O 1
ATOM 860 N N . HIS A 1 110 ? -0.717 -7.637 10.719 1.00 82.19 110 HIS A N 1
ATOM 861 C CA . HIS A 1 110 ? -0.232 -6.918 9.555 1.00 82.19 110 HIS A CA 1
ATOM 862 C C . HIS A 1 110 ? -0.684 -7.642 8.289 1.00 82.19 110 HIS A C 1
ATOM 864 O O . HIS A 1 110 ? -0.754 -8.872 8.261 1.00 82.19 110 HIS A O 1
ATOM 870 N N . LEU A 1 111 ? -0.972 -6.889 7.236 1.00 83.69 111 LEU A N 1
ATOM 871 C CA . LEU A 1 111 ? -1.126 -7.429 5.895 1.00 83.69 111 LEU A CA 1
ATOM 872 C C . LEU A 1 111 ? -0.042 -6.818 5.021 1.00 83.69 111 LEU A C 1
ATOM 874 O O . LEU A 1 111 ? -0.060 -5.617 4.760 1.00 83.69 111 LEU A O 1
ATOM 878 N N . ASN A 1 112 ? 0.860 -7.666 4.540 1.00 86.38 112 ASN A N 1
ATOM 879 C CA . ASN A 1 112 ? 1.943 -7.249 3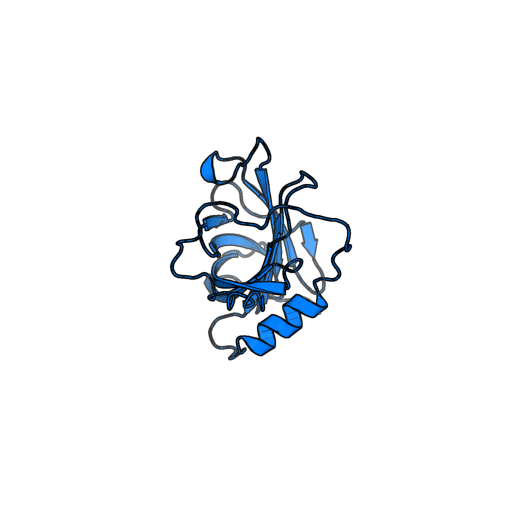.667 1.00 86.38 112 ASN A CA 1
ATOM 880 C C . ASN A 1 112 ? 1.536 -7.456 2.214 1.00 86.38 112 ASN A C 1
ATOM 882 O O . ASN A 1 112 ? 1.014 -8.505 1.829 1.00 86.38 112 ASN A O 1
ATOM 886 N N . VAL A 1 113 ? 1.811 -6.465 1.380 1.00 87.75 113 VAL A N 1
ATOM 887 C CA . VAL A 1 113 ? 1.551 -6.524 -0.053 1.00 87.75 113 VAL A CA 1
ATOM 888 C C . VAL A 1 113 ? 2.830 -6.172 -0.788 1.00 87.75 113 VAL A C 1
ATOM 890 O O . VAL A 1 113 ? 3.423 -5.125 -0.549 1.00 87.75 113 VAL A O 1
ATOM 893 N N . THR A 1 114 ? 3.237 -7.030 -1.718 1.00 88.12 114 THR A N 1
ATOM 894 C CA . THR A 1 114 ? 4.337 -6.735 -2.640 1.00 88.12 114 THR A CA 1
ATOM 895 C C . THR A 1 114 ? 3.768 -6.586 -4.036 1.00 88.12 114 THR A C 1
ATOM 897 O O . THR A 1 114 ? 3.143 -7.508 -4.566 1.00 88.12 114 THR A O 1
ATOM 900 N N . LEU A 1 115 ? 3.968 -5.410 -4.623 1.00 88.06 115 LEU A N 1
ATOM 901 C CA . LEU A 1 115 ? 3.364 -4.988 -5.878 1.00 88.06 115 LEU A CA 1
ATOM 902 C C . LEU A 1 115 ? 4.464 -4.551 -6.853 1.00 88.06 115 LEU A C 1
ATOM 904 O O . LEU A 1 115 ? 4.836 -3.381 -6.871 1.00 88.06 115 LEU A O 1
ATOM 908 N N . PRO A 1 116 ? 5.005 -5.449 -7.687 1.00 86.88 116 PRO A N 1
ATOM 909 C CA . PRO A 1 116 ? 5.888 -5.060 -8.778 1.00 86.88 116 PRO A CA 1
ATOM 910 C C . PRO A 1 116 ? 5.115 -4.310 -9.872 1.00 86.88 116 PRO A C 1
ATOM 912 O O . PRO A 1 116 ? 3.926 -4.552 -10.113 1.00 86.88 116 PRO A O 1
ATOM 915 N N . ALA A 1 117 ? 5.807 -3.416 -10.579 1.00 84.88 117 ALA A N 1
ATOM 916 C CA . ALA A 1 117 ? 5.259 -2.731 -11.742 1.00 84.88 117 ALA A CA 1
ATOM 917 C C . ALA A 1 117 ? 4.896 -3.748 -12.838 1.00 84.88 117 ALA A C 1
ATOM 919 O O . ALA A 1 117 ? 5.658 -4.685 -13.123 1.00 84.88 117 ALA A O 1
ATOM 920 N N . LYS A 1 118 ? 3.731 -3.564 -13.475 1.00 81.88 118 LYS A N 1
ATOM 921 C CA . LYS A 1 118 ? 3.292 -4.429 -14.579 1.00 81.88 118 LYS A CA 1
ATOM 922 C C . LYS A 1 118 ? 4.348 -4.423 -15.691 1.00 81.88 118 LYS A C 1
ATOM 924 O O . LYS A 1 118 ? 4.827 -3.371 -16.098 1.00 81.88 118 LYS A O 1
ATOM 929 N N . GLY A 1 119 ? 4.708 -5.614 -16.174 1.00 70.44 119 GLY A N 1
ATOM 930 C CA . GLY A 1 119 ? 5.726 -5.805 -17.217 1.00 70.44 119 GLY A CA 1
ATOM 931 C C . GLY A 1 119 ? 7.104 -6.261 -16.722 1.00 70.44 119 GLY A C 1
ATOM 932 O O . GLY A 1 119 ? 7.949 -6.582 -17.550 1.00 70.44 119 GLY A O 1
ATOM 933 N N . ARG A 1 120 ? 7.339 -6.364 -15.403 1.00 69.81 120 ARG A N 1
ATOM 934 C CA . ARG A 1 120 ? 8.613 -6.877 -14.847 1.00 69.81 120 ARG A CA 1
ATOM 935 C C . ARG A 1 120 ? 8.683 -8.388 -14.592 1.00 69.81 120 ARG A C 1
ATOM 937 O O . ARG A 1 120 ? 9.720 -8.868 -14.152 1.00 69.81 120 ARG A O 1
ATOM 944 N N . GLY A 1 121 ? 7.620 -9.138 -14.885 1.00 58.72 121 GLY A N 1
ATOM 945 C CA . GLY A 1 121 ? 7.672 -10.604 -14.979 1.00 58.72 121 GLY A CA 1
ATOM 946 C C . GLY A 1 121 ? 7.938 -11.375 -13.678 1.00 58.72 121 GLY A C 1
ATOM 947 O O . GLY A 1 121 ? 8.346 -12.527 -13.766 1.00 58.72 121 GLY A O 1
ATOM 948 N N . LYS A 1 122 ? 7.715 -10.788 -12.491 1.00 72.62 122 LYS A N 1
ATOM 949 C CA . LYS A 1 122 ? 7.824 -11.532 -11.223 1.00 72.62 122 LYS A CA 1
ATOM 950 C C . LYS A 1 122 ? 6.688 -12.546 -11.091 1.00 72.62 122 LYS A C 1
ATOM 952 O O . LYS A 1 122 ? 5.523 -12.209 -11.315 1.00 72.62 122 LYS A O 1
ATOM 957 N N . THR A 1 123 ? 7.031 -13.772 -10.716 1.00 68.81 123 THR A N 1
ATOM 958 C CA . THR A 1 123 ? 6.066 -14.844 -10.458 1.00 68.81 123 THR A CA 1
ATOM 959 C C . THR A 1 123 ? 5.471 -14.729 -9.053 1.00 68.81 123 THR A C 1
ATOM 961 O O . THR A 1 123 ? 5.996 -14.028 -8.188 1.00 68.81 123 THR A O 1
ATOM 964 N N . ALA A 1 124 ? 4.368 -15.437 -8.799 1.00 66.31 124 ALA A N 1
ATOM 965 C CA . ALA A 1 124 ? 3.768 -15.521 -7.467 1.00 66.31 124 ALA A CA 1
ATOM 966 C C . ALA A 1 124 ? 4.753 -16.045 -6.403 1.00 66.31 124 ALA A C 1
ATOM 968 O O . ALA A 1 124 ? 4.717 -15.588 -5.262 1.00 66.31 124 ALA A O 1
ATOM 969 N N . ASP A 1 125 ? 5.646 -16.966 -6.775 1.00 64.56 125 ASP A N 1
ATOM 970 C CA . ASP A 1 125 ? 6.640 -17.521 -5.857 1.00 64.56 125 ASP A CA 1
ATOM 971 C C . ASP A 1 125 ? 7.782 -16.534 -5.574 1.00 64.56 125 ASP A C 1
ATOM 973 O O . ASP A 1 125 ? 8.192 -16.415 -4.419 1.00 64.56 125 ASP A O 1
ATOM 977 N N . ASP A 1 126 ? 8.215 -15.739 -6.561 1.00 70.31 126 ASP A N 1
ATOM 978 C CA . ASP A 1 126 ? 9.178 -14.645 -6.332 1.00 70.31 126 ASP A CA 1
ATOM 979 C C . ASP A 1 126 ? 8.634 -13.632 -5.315 1.00 70.31 126 ASP A C 1
ATOM 981 O O . ASP A 1 126 ? 9.356 -13.147 -4.443 1.00 70.31 126 ASP A O 1
ATOM 985 N N . LEU A 1 127 ? 7.335 -13.331 -5.408 1.00 67.06 127 LEU A N 1
ATOM 986 C CA . LEU A 1 127 ? 6.657 -12.427 -4.480 1.00 67.06 127 LEU A CA 1
ATOM 987 C C . LEU A 1 127 ? 6.551 -13.028 -3.078 1.00 67.06 127 LEU A C 1
ATOM 989 O O . LEU A 1 127 ? 6.812 -12.331 -2.100 1.00 67.06 127 LEU A O 1
ATOM 993 N N . ARG A 1 128 ? 6.226 -14.321 -2.961 1.00 63.66 128 ARG A N 1
ATOM 994 C CA . ARG A 1 128 ? 6.172 -15.013 -1.663 1.00 63.66 128 ARG A CA 1
ATOM 995 C C . ARG A 1 128 ? 7.514 -14.985 -0.939 1.00 63.66 128 ARG A C 1
ATOM 997 O O . ARG A 1 128 ? 7.535 -14.719 0.259 1.00 63.66 128 ARG A O 1
ATOM 1004 N N . TRP A 1 129 ? 8.623 -15.211 -1.642 1.00 65.31 129 TRP A N 1
ATOM 1005 C CA . TRP A 1 129 ? 9.957 -15.162 -1.034 1.00 65.31 129 TRP A CA 1
ATOM 1006 C C . TRP A 1 129 ? 10.300 -13.779 -0.468 1.00 65.31 129 TRP A C 1
ATOM 1008 O O . TRP A 1 129 ? 10.838 -13.687 0.636 1.00 65.31 129 TRP A O 1
ATOM 1018 N N . LEU A 1 130 ? 9.936 -12.706 -1.177 1.00 64.81 130 LEU A N 1
ATOM 1019 C CA . LEU A 1 130 ? 10.123 -11.327 -0.704 1.00 64.81 130 LEU A CA 1
ATOM 1020 C C . LEU A 1 130 ? 9.268 -11.020 0.534 1.00 64.81 130 LEU A C 1
ATOM 1022 O O . LEU A 1 130 ? 9.712 -10.328 1.448 1.00 64.81 130 LEU A O 1
ATOM 1026 N N . LEU A 1 131 ? 8.057 -11.572 0.584 1.00 64.19 131 LEU A N 1
ATOM 1027 C CA . LEU A 1 131 ? 7.123 -11.388 1.692 1.00 64.19 131 LEU A CA 1
ATOM 1028 C C . LEU A 1 131 ? 7.541 -12.152 2.958 1.00 64.19 131 LEU A C 1
ATOM 1030 O O . LEU A 1 131 ? 7.412 -11.615 4.056 1.00 64.19 131 LEU A O 1
ATOM 1034 N N . ILE A 1 132 ? 8.084 -13.367 2.814 1.00 61.91 132 ILE A N 1
ATOM 1035 C CA . ILE A 1 132 ? 8.624 -14.156 3.934 1.00 61.91 132 ILE A CA 1
ATOM 1036 C C . ILE A 1 132 ? 9.861 -13.469 4.529 1.00 61.91 132 ILE A C 1
ATOM 1038 O O . ILE A 1 132 ? 9.971 -13.366 5.746 1.00 61.91 132 ILE A O 1
ATOM 1042 N N . GLY A 1 133 ? 10.763 -12.948 3.688 1.00 58.88 133 GLY A N 1
ATOM 1043 C CA . GLY A 1 133 ? 11.977 -12.258 4.144 1.00 58.88 133 GLY A CA 1
ATOM 1044 C C . GLY A 1 133 ? 11.710 -10.974 4.942 1.00 58.88 133 GLY A C 1
ATOM 1045 O O . GLY A 1 133 ? 12.479 -10.648 5.844 1.00 58.88 133 GLY A O 1
ATOM 1046 N N . ASN A 1 134 ? 10.601 -10.283 4.659 1.00 54.56 134 ASN A N 1
ATOM 1047 C CA . ASN A 1 134 ? 10.169 -9.090 5.399 1.00 54.56 134 ASN A CA 1
ATOM 1048 C C . ASN A 1 134 ? 9.283 -9.419 6.616 1.00 54.56 134 ASN A C 1
ATOM 1050 O O . ASN A 1 134 ? 9.065 -8.566 7.475 1.00 54.56 134 ASN A O 1
ATOM 1054 N N . GLY A 1 135 ? 8.768 -10.646 6.705 1.00 50.44 135 GLY A N 1
ATOM 1055 C CA . GLY A 1 135 ? 7.857 -11.114 7.746 1.00 50.44 135 GLY A CA 1
ATOM 1056 C C . GLY A 1 135 ? 8.566 -11.704 8.964 1.00 50.44 135 GLY A C 1
ATOM 1057 O O . GLY A 1 135 ? 8.236 -12.811 9.372 1.00 50.44 135 GLY A O 1
ATOM 1058 N N . ASN A 1 136 ? 9.512 -10.993 9.583 1.00 44.19 136 ASN A N 1
ATOM 1059 C CA . ASN A 1 136 ? 9.999 -11.375 10.917 1.00 44.19 136 ASN A CA 1
ATOM 1060 C C . ASN A 1 136 ? 8.970 -10.957 11.985 1.00 44.19 136 ASN A C 1
ATOM 1062 O O . ASN A 1 136 ? 9.173 -10.016 12.751 1.00 44.19 136 ASN A O 1
ATOM 1066 N N . GLY A 1 137 ? 7.824 -11.641 11.996 1.00 45.44 137 GLY A N 1
ATOM 1067 C CA . GLY A 1 137 ? 6.761 -11.453 12.978 1.00 45.44 137 GLY A CA 1
ATOM 1068 C C . GLY A 1 137 ? 7.128 -12.055 14.336 1.00 45.44 137 GLY A C 1
ATOM 1069 O O . GLY A 1 137 ? 7.605 -13.182 14.435 1.00 45.44 137 GLY A O 1
ATOM 1070 N N . ASN A 1 138 ? 6.887 -11.304 15.410 1.00 45.00 138 ASN A N 1
ATOM 1071 C CA . ASN A 1 138 ? 6.932 -11.816 16.779 1.00 45.00 138 ASN A CA 1
ATOM 1072 C C . ASN A 1 138 ? 5.877 -12.935 16.942 1.00 45.00 138 ASN A C 1
ATOM 1074 O O . ASN A 1 138 ? 4.698 -12.655 16.724 1.00 45.00 138 ASN A O 1
ATOM 1078 N N . PRO A 1 139 ? 6.238 -14.155 17.385 1.00 48.75 139 PRO A N 1
ATOM 1079 C CA . PRO A 1 139 ? 5.309 -15.288 17.488 1.00 48.75 139 PRO A CA 1
ATOM 1080 C C . PRO A 1 139 ? 4.141 -15.080 18.476 1.00 48.75 139 PRO A C 1
ATOM 1082 O O . PRO A 1 139 ? 3.240 -15.911 18.540 1.00 48.75 139 PRO A O 1
ATOM 1085 N N . ASN A 1 140 ? 4.126 -13.980 19.242 1.00 52.31 140 ASN A N 1
ATOM 1086 C CA . ASN A 1 140 ? 3.130 -13.699 20.282 1.00 52.31 140 ASN A CA 1
ATOM 1087 C C . ASN A 1 140 ? 1.987 -12.731 19.891 1.00 52.31 140 ASN A C 1
ATOM 1089 O O . ASN A 1 140 ? 1.248 -12.298 20.778 1.00 52.31 140 ASN A O 1
ATOM 1093 N N . ARG A 1 141 ? 1.807 -12.355 18.617 1.00 54.44 141 ARG A N 1
ATOM 1094 C CA . ARG A 1 141 ? 0.665 -11.528 18.143 1.00 54.44 141 ARG A CA 1
ATOM 1095 C C . ARG A 1 141 ? 0.322 -11.904 16.693 1.00 54.44 141 ARG A C 1
ATOM 1097 O O . ARG A 1 141 ? 1.293 -12.097 15.965 1.00 54.44 141 ARG A O 1
ATOM 1104 N N . PRO A 1 142 ? -0.947 -11.952 16.215 1.00 57.09 142 PRO A N 1
ATOM 1105 C CA . PRO A 1 142 ? -2.267 -11.599 16.790 1.00 57.09 142 PRO A CA 1
ATOM 1106 C C . PRO A 1 142 ? -3.345 -12.719 16.633 1.00 57.09 142 PRO A C 1
ATOM 1108 O O . PRO A 1 142 ? -3.049 -13.816 16.180 1.00 57.09 142 PRO A O 1
ATOM 1111 N N . LYS A 1 143 ? -4.614 -12.460 17.012 1.00 55.41 143 LYS A N 1
ATOM 1112 C CA . LYS A 1 143 ? -5.749 -13.418 16.898 1.00 55.41 143 LYS A CA 1
ATOM 1113 C C . LYS A 1 143 ? -6.646 -13.208 15.663 1.00 55.41 143 LYS A C 1
ATOM 1115 O O . LYS A 1 143 ? -7.498 -14.055 15.399 1.00 55.41 143 LYS A O 1
ATOM 1120 N N . LYS A 1 144 ? -6.513 -12.080 14.952 1.00 56.44 144 LYS A N 1
ATOM 1121 C CA . LYS A 1 144 ? -7.367 -11.695 13.813 1.00 56.44 144 LYS A CA 1
ATOM 1122 C C . LYS A 1 144 ? -6.521 -11.313 12.590 1.00 56.44 144 LYS A C 1
ATOM 1124 O O . LYS A 1 144 ? -5.615 -10.486 12.703 1.00 56.44 144 LYS A O 1
ATOM 1129 N N . ASN A 1 145 ? -6.866 -11.862 11.426 1.00 59.59 145 ASN A N 1
ATOM 1130 C CA . ASN A 1 145 ? -6.230 -11.542 10.141 1.00 59.59 145 ASN A CA 1
ATOM 1131 C C . ASN A 1 145 ? -6.861 -10.293 9.518 1.00 59.59 145 ASN A C 1
ATOM 1133 O O . ASN A 1 145 ? -8.043 -10.021 9.738 1.00 59.59 145 ASN A O 1
ATOM 1137 N N . MET A 1 146 ? -6.105 -9.574 8.688 1.00 65.06 146 MET A N 1
ATOM 1138 C CA . MET A 1 146 ? -6.648 -8.500 7.859 1.00 65.06 146 MET A CA 1
ATOM 1139 C C . MET A 1 146 ? -6.742 -8.903 6.377 1.00 65.06 146 MET A C 1
ATOM 1141 O O . MET A 1 146 ? -5.800 -9.498 5.858 1.00 65.06 146 MET A O 1
ATOM 1145 N N . PRO A 1 147 ? -7.819 -8.518 5.665 1.00 58.59 147 PRO A N 1
ATOM 1146 C CA . PRO A 1 147 ? -9.054 -7.948 6.203 1.00 58.59 147 PRO A CA 1
ATOM 1147 C C . PRO A 1 147 ? -9.939 -9.010 6.877 1.00 58.59 147 PRO A C 1
ATOM 1149 O O . PRO A 1 147 ? -10.144 -10.103 6.355 1.00 58.59 147 PRO A O 1
ATOM 1152 N N . ASP A 1 148 ? -10.509 -8.666 8.031 1.00 54.78 148 ASP A N 1
ATOM 1153 C CA . ASP A 1 148 ? -11.373 -9.562 8.816 1.00 54.78 148 ASP A CA 1
ATOM 1154 C C . ASP A 1 148 ? -12.830 -9.608 8.304 1.00 54.78 148 ASP A C 1
ATOM 1156 O O . ASP A 1 148 ? -13.648 -10.411 8.754 1.00 54.78 148 ASP A O 1
ATOM 1160 N N . SER A 1 149 ? -13.159 -8.730 7.356 1.00 58.16 149 SER A N 1
ATOM 1161 C CA . SER A 1 149 ? -14.444 -8.613 6.676 1.00 58.16 149 SER A CA 1
ATOM 1162 C C . SER A 1 149 ? -14.237 -7.955 5.307 1.00 58.16 149 SER A C 1
ATOM 1164 O O . SER A 1 149 ? -13.366 -7.105 5.147 1.00 58.16 149 SER A O 1
ATOM 1166 N N . GLY A 1 150 ? -14.996 -8.392 4.297 1.00 41.00 150 GLY A N 1
ATOM 1167 C CA . GLY A 1 150 ? -14.903 -7.887 2.919 1.00 41.00 150 GLY A CA 1
ATOM 1168 C C . GLY A 1 150 ? -14.218 -8.819 1.912 1.00 41.00 150 GLY A C 1
ATOM 1169 O O . GLY A 1 150 ? -14.404 -8.616 0.718 1.00 41.00 150 GLY A O 1
ATOM 1170 N N . ILE A 1 151 ? -13.497 -9.870 2.333 1.00 42.72 151 ILE A N 1
ATOM 1171 C CA . ILE A 1 151 ? -12.976 -10.895 1.403 1.00 42.72 151 ILE A CA 1
ATOM 1172 C C . ILE A 1 151 ? -14.154 -11.743 0.890 1.00 42.72 151 ILE A C 1
ATOM 1174 O O . ILE A 1 151 ? -14.791 -12.419 1.705 1.00 42.72 151 ILE A O 1
ATOM 1178 N N . PRO A 1 152 ? -14.458 -11.760 -0.423 1.00 33.34 152 PRO A N 1
ATOM 1179 C CA . PRO A 1 152 ? -15.451 -12.675 -0.970 1.00 33.34 152 PRO A CA 1
ATOM 1180 C C . PRO A 1 152 ? -15.035 -14.127 -0.672 1.00 33.34 152 PRO A C 1
ATOM 1182 O O . PRO A 1 152 ? -13.862 -14.465 -0.856 1.00 33.34 152 PRO A O 1
ATOM 1185 N N . PRO A 1 153 ? -15.954 -15.006 -0.233 1.00 39.06 153 PRO A N 1
ATOM 1186 C CA . PRO A 1 153 ? -15.634 -16.383 0.161 1.00 39.06 153 PRO A CA 1
ATOM 1187 C C . PRO A 1 153 ? -14.997 -17.232 -0.955 1.00 39.06 153 PRO A C 1
ATOM 1189 O O . PRO A 1 153 ? -14.414 -18.271 -0.671 1.00 39.06 153 PRO A O 1
ATOM 1192 N N . GLU A 1 154 ? -15.054 -16.776 -2.203 1.00 43.22 154 GLU A N 1
ATOM 1193 C CA . GLU A 1 154 ? -14.602 -17.501 -3.393 1.00 43.22 154 GLU A CA 1
ATOM 1194 C C . GLU A 1 154 ? -13.072 -17.525 -3.579 1.00 43.22 154 GLU A C 1
ATOM 1196 O O . GLU A 1 154 ? -12.578 -18.303 -4.387 1.00 43.22 154 GLU A O 1
ATOM 1201 N N . ASN A 1 155 ? -12.310 -16.724 -2.818 1.00 38.38 155 ASN A N 1
ATOM 1202 C CA . ASN A 1 155 ? -10.846 -16.616 -2.952 1.00 38.38 155 ASN A CA 1
ATOM 1203 C C . ASN A 1 155 ? -10.041 -17.183 -1.773 1.00 38.38 155 ASN A C 1
ATOM 1205 O O . ASN A 1 155 ? -8.823 -17.000 -1.719 1.00 38.38 155 ASN A O 1
ATOM 1209 N N . ARG A 1 156 ? -10.678 -17.884 -0.826 1.00 37.34 156 ARG A N 1
ATOM 1210 C CA . ARG A 1 156 ? -9.922 -18.625 0.191 1.00 37.34 156 ARG A CA 1
ATOM 1211 C C . ARG A 1 156 ? -9.364 -19.892 -0.462 1.00 37.34 156 ARG A C 1
ATOM 1213 O O . ARG A 1 156 ? -10.174 -20.703 -0.917 1.00 37.34 156 ARG A O 1
ATOM 1220 N N . PRO A 1 157 ? -8.035 -20.109 -0.518 1.00 39.12 157 PRO A N 1
ATOM 1221 C CA . PRO A 1 157 ? -7.526 -21.432 -0.847 1.00 39.12 157 PRO A CA 1
ATOM 1222 C C . PRO A 1 157 ? -8.163 -22.411 0.137 1.00 39.12 157 PRO A C 1
ATOM 1224 O O . PRO A 1 157 ? -8.140 -22.184 1.348 1.00 39.12 157 PRO A O 1
ATOM 1227 N N . SER A 1 158 ? -8.818 -23.441 -0.395 1.00 38.81 158 SER A N 1
ATOM 1228 C CA . SER A 1 158 ? -9.431 -24.487 0.409 1.00 38.81 158 SER A CA 1
ATOM 1229 C C . SER A 1 158 ? -8.337 -25.071 1.292 1.00 38.81 158 SER A C 1
ATOM 1231 O O . SER A 1 158 ? -7.430 -25.736 0.796 1.00 38.81 158 SER A O 1
ATOM 1233 N N . VAL A 1 159 ? -8.379 -24.770 2.589 1.00 43.72 159 VAL A N 1
ATOM 1234 C CA . VAL A 1 159 ? -7.551 -25.482 3.555 1.00 43.72 159 VAL A CA 1
ATOM 1235 C C . VAL A 1 159 ? -8.013 -26.934 3.449 1.00 43.72 159 VAL A C 1
ATOM 1237 O O . VAL A 1 159 ? -9.216 -27.171 3.618 1.00 43.72 159 VAL A O 1
ATOM 1240 N N . PRO A 1 160 ? -7.149 -27.897 3.081 1.00 38.25 160 PRO A N 1
ATOM 1241 C CA . PRO A 1 160 ? -7.541 -29.291 3.163 1.00 38.25 160 PRO A CA 1
ATOM 1242 C C . PRO A 1 160 ? -7.944 -29.533 4.615 1.00 38.25 160 PRO A C 1
ATOM 1244 O O . PRO A 1 160 ? -7.178 -29.233 5.528 1.00 38.25 160 PRO A O 1
ATOM 1247 N N . ALA A 1 161 ? -9.184 -29.975 4.822 1.00 41.25 161 ALA A N 1
ATOM 1248 C CA . ALA A 1 161 ? -9.628 -30.407 6.131 1.00 41.25 161 ALA A CA 1
ATOM 1249 C C . ALA A 1 161 ? -8.662 -31.511 6.567 1.00 41.25 161 ALA A C 1
ATOM 1251 O O . ALA A 1 161 ? -8.616 -32.561 5.925 1.00 41.25 161 ALA A O 1
ATOM 1252 N N . GLU A 1 162 ? -7.846 -31.245 7.589 1.00 43.38 162 GLU A N 1
ATOM 1253 C CA . GLU A 1 162 ? -7.118 -32.308 8.265 1.00 43.38 162 GLU A CA 1
ATOM 1254 C C . GLU A 1 162 ? -8.172 -33.306 8.735 1.00 43.38 162 GLU A C 1
ATOM 1256 O O . GLU A 1 162 ? -9.055 -32.984 9.535 1.00 43.38 162 GLU A O 1
ATOM 1261 N N . GLY A 1 163 ? -8.138 -34.483 8.111 1.00 39.91 163 GLY A N 1
ATOM 1262 C CA . GLY A 1 163 ? -8.958 -35.611 8.491 1.00 39.91 163 GLY A CA 1
ATOM 1263 C C . GLY A 1 163 ? -8.698 -35.905 9.957 1.00 39.91 163 GLY A C 1
ATOM 1264 O O . GLY A 1 163 ? -7.562 -36.147 10.356 1.00 39.91 163 GLY A O 1
ATOM 1265 N N . GLY A 1 164 ? -9.760 -35.852 10.753 1.00 39.56 164 GLY A N 1
ATOM 1266 C CA . GLY A 1 164 ? -9.781 -36.573 12.010 1.00 39.56 164 GLY A CA 1
ATOM 1267 C C . GLY A 1 164 ? -9.748 -38.056 11.675 1.00 39.56 164 GLY A C 1
ATOM 1268 O O . GLY A 1 164 ? -10.749 -38.596 11.207 1.00 39.56 164 GLY A O 1
ATOM 1269 N N . ASP A 1 165 ? -8.586 -38.674 11.852 1.00 47.09 165 ASP A N 1
ATOM 1270 C CA . ASP A 1 165 ? -8.493 -40.110 12.072 1.00 47.09 165 ASP A CA 1
ATOM 1271 C C . ASP A 1 165 ? -9.053 -40.385 13.479 1.00 47.09 165 ASP A C 1
ATOM 1273 O O . ASP A 1 165 ? -8.489 -39.933 14.481 1.00 47.09 165 ASP A O 1
ATOM 1277 N N . ASP A 1 166 ? -10.207 -41.052 13.514 1.00 51.41 166 ASP A N 1
ATOM 1278 C CA . ASP A 1 166 ? -10.783 -41.730 14.684 1.00 51.41 166 ASP A CA 1
ATOM 1279 C C . ASP A 1 166 ? -10.213 -43.158 14.763 1.00 51.41 166 ASP A C 1
ATOM 1281 O O . ASP A 1 166 ? -10.139 -43.820 13.696 1.00 51.41 166 ASP A O 1
#

pLDDT: mean 75.75, std 17.91, range [33.34, 95.75]

Sequence (166 aa):
MSRAAREGTTKFSGLAYDPYTHQSQGIASAEIETDDEDNLSGILQIPGMKIPLGQDEPLEPIQEGQYVEYETKKDAPQFTKDGEPLKIIINDFGFELFVDLTRPAYEYGHLNVTLPAKGRGKTADDLRWLLIGNGNGNPNRPKKNMPDSGIPPENRPSVPAEGGDD